Protein AF-M5UDX9-F1 (afdb_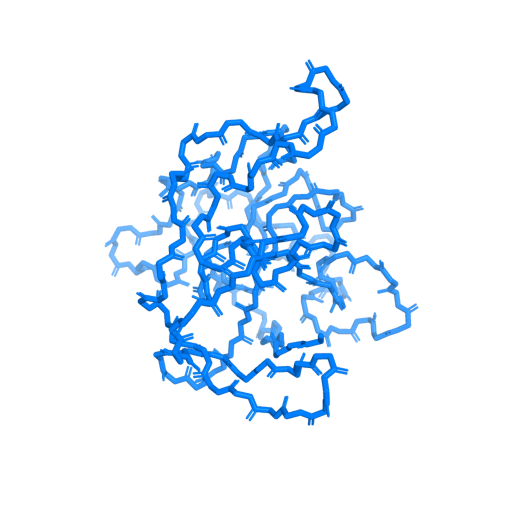monomer_lite)

Foldseek 3Di:
DWAQDWDDLFQFQQWWAFADPPQLWAVCRCVPQADPVGNRGGDPPTDTACNPDNVCLIACRPCVDPACSHHRAALQQFESHGWYANHSRGRHHHHHYDPDPFFIWDQAPVRDIDTGGNPPQQADSRDTDDDVVNPFQDDDRGGPSNNSRDPGNPDDDPDDD

InterPro domains:
  IPR011453 Domain of unknown function DUF1559 [PF07596] (8-122)
  IPR027558 Prepilin-type processing-associated H-X9-DG C-terminal domain [TIGR04294] (96-117)

pLDDT: mean 89.4, std 8.7, range [60.78, 98.12]

Sequence (161 aa):
MGEIATYLGDRDIRTSAANRANSHIAVVNCDNDPDPARPQFWEASVPVDVASTRSAEGRGYQWAVANMMQTGFVTVKPPNSLTCAGNARQAGVYGASSYHQGGAHVLMGDGAVKFITDSIEAGNQQAPNVRTSSGPGVKSPYGLWGALGTRAAREVISEEF

Structure (mmCIF, N/CA/C/O backbone):
data_AF-M5UDX9-F1
#
_entry.id   AF-M5UDX9-F1
#
loop_
_atom_site.group_PDB
_atom_site.id
_atom_site.type_symbol
_atom_site.label_atom_id
_atom_site.label_alt_id
_atom_site.label_comp_id
_atom_site.label_asym_id
_atom_site.label_entity_id
_atom_site.label_seq_id
_atom_site.pdbx_PDB_ins_code
_atom_site.Cartn_x
_atom_site.Cartn_y
_atom_site.Cartn_z
_atom_site.occupancy
_atom_site.B_iso_or_equiv
_atom_site.auth_seq_id
_atom_site.auth_comp_id
_atom_site.auth_asym_id
_atom_site.auth_atom_id
_atom_site.pdbx_PDB_model_num
ATOM 1 N N . MET A 1 1 ? -2.282 -6.874 11.315 1.00 90.12 1 MET A N 1
ATOM 2 C CA . MET A 1 1 ? -1.514 -7.776 10.417 1.00 90.12 1 MET A CA 1
ATOM 3 C C . MET A 1 1 ? -2.347 -7.951 9.159 1.00 90.12 1 MET A C 1
ATOM 5 O O . MET A 1 1 ? -3.555 -7.802 9.248 1.00 90.12 1 MET A O 1
ATOM 9 N N . GLY A 1 2 ? -1.748 -8.183 8.000 1.00 94.19 2 GLY A N 1
ATOM 10 C CA . GLY A 1 2 ? -2.490 -8.268 6.744 1.00 94.19 2 GLY A CA 1
ATOM 11 C C . GLY A 1 2 ? -1.652 -8.920 5.663 1.00 94.19 2 GLY A C 1
ATOM 12 O O . GLY A 1 2 ? -0.437 -9.051 5.827 1.00 94.19 2 GLY A O 1
ATOM 13 N N . GLU A 1 3 ? -2.313 -9.357 4.598 1.00 96.94 3 GLU A N 1
ATOM 14 C CA . GLU A 1 3 ? -1.643 -9.980 3.464 1.00 96.94 3 GLU A CA 1
ATOM 15 C C . GLU A 1 3 ? -0.670 -9.012 2.781 1.00 96.94 3 GLU A C 1
ATOM 17 O O . GLU A 1 3 ? -0.913 -7.806 2.647 1.00 96.94 3 GLU A O 1
ATOM 22 N N . ILE A 1 4 ? 0.456 -9.583 2.360 1.00 95.75 4 ILE A N 1
ATOM 23 C CA . ILE A 1 4 ? 1.484 -8.937 1.558 1.00 95.75 4 ILE A CA 1
ATOM 24 C C . ILE A 1 4 ? 1.808 -9.904 0.423 1.00 95.75 4 ILE A C 1
ATOM 26 O O . ILE A 1 4 ? 2.353 -10.983 0.656 1.00 95.75 4 ILE A O 1
ATOM 30 N N . ALA A 1 5 ? 1.471 -9.521 -0.805 1.00 95.88 5 ALA A N 1
ATOM 31 C CA . ALA A 1 5 ? 1.818 -10.283 -1.993 1.00 95.88 5 ALA A CA 1
ATOM 32 C C . ALA A 1 5 ? 3.345 -10.346 -2.158 1.00 95.88 5 ALA A C 1
ATOM 34 O O . ALA A 1 5 ? 4.046 -9.339 -2.023 1.00 95.88 5 ALA A O 1
ATOM 35 N N . THR A 1 6 ? 3.858 -11.540 -2.442 1.00 94.31 6 THR A N 1
ATOM 36 C CA . THR A 1 6 ? 5.286 -11.775 -2.659 1.00 94.31 6 THR A CA 1
ATOM 37 C C . THR A 1 6 ? 5.690 -11.330 -4.056 1.00 94.31 6 THR A C 1
ATOM 39 O O . THR A 1 6 ? 5.029 -11.672 -5.026 1.00 94.31 6 THR A O 1
ATOM 42 N N . TYR A 1 7 ? 6.798 -10.607 -4.166 1.00 93.19 7 TYR A N 1
ATOM 43 C CA . TYR A 1 7 ? 7.370 -10.200 -5.443 1.00 93.19 7 TYR A CA 1
ATOM 44 C C . TYR A 1 7 ? 7.721 -11.403 -6.331 1.00 93.19 7 TYR A C 1
ATOM 46 O O . TYR A 1 7 ? 8.308 -12.368 -5.853 1.00 93.19 7 TYR A O 1
ATOM 54 N N . LEU A 1 8 ? 7.398 -11.334 -7.628 1.00 93.00 8 LEU A N 1
ATOM 55 C CA . LEU A 1 8 ? 7.631 -12.429 -8.585 1.00 93.00 8 LEU A CA 1
ATOM 56 C C . LEU A 1 8 ? 8.764 -12.147 -9.582 1.00 93.00 8 LEU A C 1
ATOM 58 O O . LEU A 1 8 ? 8.934 -12.883 -10.552 1.00 93.00 8 LEU A O 1
ATOM 62 N N . GLY A 1 9 ? 9.549 -11.087 -9.368 1.00 90.50 9 GLY A N 1
ATOM 63 C CA . GLY A 1 9 ? 10.563 -10.659 -10.339 1.00 90.50 9 GLY A CA 1
ATOM 64 C C . GLY A 1 9 ? 9.996 -9.849 -11.509 1.00 90.50 9 GLY A C 1
ATOM 65 O O . GLY A 1 9 ? 10.686 -9.662 -12.509 1.00 90.50 9 GLY A O 1
ATOM 66 N N . ASP A 1 10 ? 8.750 -9.392 -11.402 1.00 91.25 10 ASP A N 1
ATOM 67 C CA . ASP A 1 10 ? 8.078 -8.561 -12.395 1.00 91.25 10 ASP A CA 1
ATOM 68 C C . ASP A 1 10 ? 8.133 -7.071 -12.012 1.00 91.25 10 ASP A C 1
ATOM 70 O O . ASP A 1 10 ? 9.015 -6.623 -11.291 1.00 91.25 10 ASP A O 1
ATOM 74 N N . ARG A 1 11 ? 7.249 -6.242 -12.559 1.00 92.94 11 ARG A N 1
ATOM 75 C CA . ARG A 1 11 ? 7.159 -4.816 -12.206 1.00 92.94 11 ARG A CA 1
ATOM 76 C C . ARG A 1 11 ? 5.802 -4.494 -11.597 1.00 92.94 11 ARG A C 1
ATOM 78 O O . ARG A 1 11 ? 5.300 -3.399 -11.818 1.00 92.94 11 ARG A O 1
ATOM 85 N N . ASP A 1 12 ? 5.184 -5.457 -10.908 1.00 94.94 12 ASP A N 1
ATOM 86 C CA . ASP A 1 12 ? 3.865 -5.274 -10.300 1.00 94.94 12 ASP A CA 1
ATOM 87 C C . ASP A 1 12 ? 3.923 -4.139 -9.267 1.00 94.94 12 ASP A C 1
ATOM 89 O O . ASP A 1 12 ? 4.796 -4.114 -8.386 1.00 94.94 12 ASP A O 1
ATOM 93 N N . ILE A 1 13 ? 2.997 -3.186 -9.387 1.00 95.00 13 ILE A N 1
ATOM 94 C CA . ILE A 1 13 ? 2.946 -1.973 -8.563 1.00 95.00 13 ILE A CA 1
ATOM 95 C C . ILE A 1 13 ? 2.781 -2.264 -7.066 1.00 95.00 13 ILE A C 1
ATOM 97 O O . ILE A 1 13 ? 3.140 -1.436 -6.231 1.00 95.00 13 ILE A O 1
ATOM 101 N N . ARG A 1 14 ? 2.261 -3.439 -6.705 1.00 94.81 14 ARG A N 1
ATOM 102 C CA . ARG A 1 14 ? 1.961 -3.852 -5.324 1.00 94.81 14 ARG A CA 1
ATOM 103 C C . ARG A 1 14 ? 3.151 -4.495 -4.623 1.00 94.81 14 ARG A C 1
ATOM 105 O O . ARG A 1 14 ? 3.176 -4.565 -3.392 1.00 94.81 14 ARG A O 1
ATOM 112 N N . THR A 1 15 ? 4.100 -5.020 -5.397 1.00 93.12 15 THR A N 1
ATOM 113 C CA . THR A 1 15 ? 5.216 -5.841 -4.897 1.00 93.12 15 THR A CA 1
ATOM 114 C C . THR A 1 15 ? 6.590 -5.308 -5.280 1.00 93.12 15 THR A C 1
ATOM 116 O O . THR A 1 15 ? 7.600 -5.778 -4.757 1.00 93.12 15 THR A O 1
ATOM 119 N N . SER A 1 16 ? 6.639 -4.305 -6.156 1.00 90.88 16 SER A N 1
ATOM 120 C CA . SER A 1 16 ? 7.829 -3.523 -6.473 1.00 90.88 16 SER A CA 1
ATOM 121 C C . SER A 1 16 ? 7.558 -2.049 -6.180 1.00 90.88 16 SER A C 1
ATOM 123 O O . SER A 1 16 ? 6.505 -1.523 -6.528 1.00 90.88 16 SER A O 1
ATOM 125 N N . ALA A 1 17 ? 8.490 -1.382 -5.500 1.00 90.44 17 ALA A N 1
ATOM 126 C CA . ALA A 1 17 ? 8.354 0.031 -5.168 1.00 90.44 17 ALA A CA 1
ATOM 127 C C . ALA A 1 17 ? 8.957 0.897 -6.279 1.00 90.44 17 ALA A C 1
ATOM 129 O O . ALA A 1 17 ? 10.142 0.734 -6.604 1.00 90.44 17 ALA A O 1
ATOM 130 N N . ALA A 1 18 ? 8.178 1.840 -6.812 1.00 92.00 18 ALA A N 1
ATOM 131 C CA . ALA A 1 18 ? 8.729 2.927 -7.615 1.00 92.00 18 ALA A CA 1
ATOM 132 C C . ALA A 1 18 ? 9.644 3.795 -6.737 1.00 92.00 18 ALA A C 1
ATOM 134 O O . ALA A 1 18 ? 9.289 4.142 -5.606 1.00 92.00 18 ALA A O 1
ATOM 135 N N . ASN A 1 19 ? 10.836 4.105 -7.250 1.00 90.31 19 ASN A N 1
ATOM 136 C CA . ASN A 1 19 ? 11.868 4.855 -6.547 1.00 90.31 19 ASN A CA 1
ATOM 137 C C . ASN A 1 19 ? 11.707 6.359 -6.825 1.00 90.31 19 ASN A C 1
ATOM 139 O O . ASN A 1 19 ? 12.191 6.895 -7.826 1.00 90.31 19 ASN A O 1
ATOM 143 N N . ARG A 1 20 ? 10.999 7.036 -5.918 1.00 90.25 20 ARG A N 1
ATOM 144 C CA . ARG A 1 20 ? 10.769 8.484 -5.926 1.00 90.25 20 ARG A CA 1
ATOM 145 C C . ARG A 1 20 ? 11.192 9.080 -4.586 1.00 90.25 20 ARG A C 1
ATOM 147 O O . ARG A 1 20 ? 10.777 8.620 -3.518 1.00 90.25 20 ARG A O 1
ATOM 154 N N . ALA A 1 21 ? 12.003 10.136 -4.625 1.00 86.31 21 ALA A N 1
ATOM 155 C CA . ALA A 1 21 ? 12.399 10.862 -3.422 1.00 86.31 21 ALA A CA 1
ATOM 156 C C . ALA A 1 21 ? 11.169 11.432 -2.688 1.00 86.31 21 ALA A C 1
ATOM 158 O O . ALA A 1 21 ? 10.158 11.762 -3.301 1.00 86.31 21 ALA A O 1
ATOM 159 N N . ASN A 1 22 ? 11.260 11.571 -1.362 1.00 85.31 22 ASN A N 1
ATOM 160 C CA . ASN A 1 22 ? 10.214 12.162 -0.510 1.00 85.31 22 ASN A CA 1
ATOM 161 C C . ASN A 1 22 ? 8.850 11.435 -0.496 1.00 85.31 22 ASN A C 1
ATOM 163 O O . ASN A 1 22 ? 7.882 11.967 0.041 1.00 85.31 22 ASN A O 1
ATOM 167 N N . SER A 1 23 ? 8.768 10.196 -0.985 1.00 86.69 23 SER A N 1
ATOM 168 C CA . SER A 1 23 ? 7.519 9.407 -1.008 1.00 86.69 23 SER A CA 1
ATOM 169 C C . SER A 1 23 ? 6.979 9.010 0.372 1.00 86.69 23 SER A C 1
ATOM 171 O O . SER A 1 23 ? 5.837 8.591 0.504 1.00 86.69 23 SER A O 1
ATOM 173 N N . HIS A 1 24 ? 7.770 9.184 1.433 1.00 84.25 24 HIS A N 1
ATOM 174 C CA . HIS A 1 24 ? 7.310 9.061 2.821 1.00 84.25 24 HIS A CA 1
ATOM 175 C C . HIS A 1 24 ? 6.560 10.312 3.325 1.00 84.25 24 HIS A C 1
ATOM 177 O O . HIS A 1 24 ? 5.989 10.291 4.413 1.00 84.25 24 HIS A O 1
ATOM 183 N N . ILE A 1 25 ? 6.593 11.417 2.572 1.00 84.62 25 ILE A N 1
ATOM 184 C CA . ILE A 1 25 ? 5.907 12.679 2.886 1.00 84.62 25 ILE A CA 1
ATOM 185 C C . ILE A 1 25 ? 4.644 12.828 2.043 1.00 84.62 25 ILE A C 1
ATOM 187 O O . ILE A 1 25 ? 3.615 13.238 2.575 1.00 84.62 25 ILE A O 1
ATOM 191 N N . ALA A 1 26 ? 4.745 12.521 0.750 1.00 85.81 26 ALA A N 1
ATOM 192 C CA . ALA A 1 26 ? 3.680 12.700 -0.223 1.00 85.81 26 ALA A CA 1
ATOM 193 C C . ALA A 1 26 ? 3.227 11.342 -0.764 1.00 85.81 26 ALA A C 1
ATOM 195 O O . ALA A 1 26 ? 3.949 10.669 -1.499 1.00 85.81 26 ALA A O 1
ATOM 196 N N . VAL A 1 27 ? 2.007 10.961 -0.382 1.00 87.94 27 VAL A N 1
ATOM 197 C CA . VAL A 1 27 ? 1.418 9.642 -0.652 1.00 87.94 27 VAL A CA 1
ATOM 198 C C . VAL A 1 27 ? 1.225 9.382 -2.149 1.00 87.94 27 VAL A C 1
ATOM 200 O O . VAL A 1 27 ? 1.289 8.239 -2.594 1.00 87.94 27 VAL A O 1
ATOM 203 N N . VAL A 1 28 ? 1.014 10.448 -2.921 1.00 92.31 28 VAL A N 1
ATOM 204 C CA . VAL A 1 28 ? 0.654 10.406 -4.346 1.00 92.31 28 VAL A CA 1
ATOM 205 C C . VAL A 1 28 ? 1.848 10.492 -5.298 1.00 92.31 28 VAL A C 1
ATOM 207 O O . VAL A 1 28 ? 1.664 10.562 -6.509 1.00 92.31 28 VAL A O 1
ATOM 210 N N . ASN A 1 29 ? 3.082 10.517 -4.780 1.00 91.88 29 ASN A N 1
ATOM 211 C CA . ASN A 1 29 ? 4.283 10.785 -5.583 1.00 91.88 29 ASN A CA 1
ATOM 212 C C . ASN A 1 29 ? 4.471 9.843 -6.782 1.00 91.88 29 ASN A C 1
ATOM 214 O O . ASN A 1 29 ? 5.106 10.242 -7.753 1.00 91.88 29 ASN A O 1
ATOM 218 N N . CYS A 1 30 ? 3.943 8.621 -6.706 1.00 93.88 30 CYS A N 1
ATOM 219 C CA . CYS A 1 30 ? 4.048 7.621 -7.765 1.00 93.88 30 CYS A CA 1
ATOM 220 C C . CYS A 1 30 ? 2.719 7.374 -8.502 1.00 93.88 30 CYS A C 1
ATOM 222 O O . CYS A 1 30 ? 2.634 6.431 -9.279 1.00 93.88 30 CYS A O 1
ATOM 224 N N . ASP A 1 31 ? 1.667 8.171 -8.276 1.00 94.88 31 ASP A N 1
ATOM 225 C CA . ASP A 1 31 ? 0.323 7.874 -8.809 1.00 94.88 31 ASP A CA 1
ATOM 226 C C . ASP A 1 31 ? 0.239 7.967 -10.344 1.00 94.88 31 ASP A C 1
ATOM 228 O O . ASP A 1 31 ? -0.635 7.350 -10.945 1.00 94.88 31 ASP A O 1
ATOM 232 N N . ASN A 1 32 ? 1.179 8.674 -10.979 1.00 95.12 32 ASN A N 1
ATOM 233 C CA . ASN A 1 32 ? 1.261 8.825 -12.437 1.00 95.12 32 ASN A CA 1
ATOM 234 C C . ASN A 1 32 ? 2.327 7.927 -13.096 1.00 95.12 32 ASN A C 1
ATOM 236 O O . ASN A 1 32 ? 2.561 8.048 -14.293 1.00 95.12 32 ASN A O 1
ATOM 240 N N . ASP A 1 33 ? 2.993 7.071 -12.320 1.00 95.50 33 ASP A N 1
ATOM 241 C CA . ASP A 1 33 ? 4.069 6.187 -12.784 1.00 95.50 33 ASP A CA 1
ATOM 242 C C . ASP A 1 33 ? 3.625 4.795 -13.312 1.00 95.50 33 ASP A C 1
ATOM 244 O O . ASP A 1 33 ? 4.441 4.129 -13.966 1.00 95.50 33 ASP A O 1
ATOM 248 N N . PRO A 1 34 ? 2.407 4.271 -13.040 1.00 97.19 34 PRO A N 1
ATOM 249 C CA . PRO A 1 34 ? 1.965 3.021 -13.657 1.00 97.19 34 PRO A CA 1
ATOM 250 C C . PRO A 1 34 ? 1.891 3.123 -15.185 1.00 97.19 34 PRO A C 1
ATOM 252 O O . PRO A 1 34 ? 1.531 4.161 -15.735 1.00 97.19 34 PRO A O 1
ATOM 255 N N . ASP A 1 35 ? 2.182 2.019 -15.870 1.00 97.31 35 ASP A N 1
ATOM 256 C CA . ASP A 1 35 ? 2.067 1.920 -17.324 1.00 97.31 35 ASP A CA 1
ATOM 257 C C . ASP A 1 35 ? 0.594 2.115 -17.747 1.00 97.31 35 ASP A C 1
ATOM 259 O O . ASP A 1 35 ? -0.260 1.312 -17.352 1.00 97.31 35 ASP A O 1
ATOM 263 N N . PRO A 1 36 ? 0.261 3.122 -18.578 1.00 96.19 36 PRO A N 1
ATOM 264 C CA . PRO A 1 36 ? -1.118 3.362 -19.003 1.00 96.19 36 PRO A CA 1
ATOM 265 C C . PRO A 1 36 ? -1.751 2.187 -19.762 1.00 96.19 36 PRO A C 1
ATOM 267 O O . PRO A 1 36 ? -2.964 1.995 -19.700 1.00 96.19 36 PRO A O 1
ATOM 270 N N . ALA A 1 37 ? -0.948 1.394 -20.479 1.00 97.44 37 ALA A N 1
ATOM 271 C CA . ALA A 1 37 ? -1.408 0.202 -21.187 1.00 97.44 37 ALA A CA 1
ATOM 272 C C . ALA A 1 37 ? -1.479 -1.029 -20.270 1.00 97.44 37 ALA A C 1
ATOM 274 O O . ALA A 1 37 ? -2.190 -1.991 -20.570 1.00 97.44 37 ALA A O 1
ATOM 275 N N . ARG A 1 38 ? -0.745 -1.015 -19.151 1.00 96.75 38 ARG A N 1
ATOM 276 C CA . ARG A 1 38 ? -0.693 -2.098 -18.163 1.00 96.75 38 ARG A CA 1
ATOM 277 C C . ARG A 1 38 ? -0.732 -1.548 -16.728 1.00 96.75 38 ARG A C 1
ATOM 279 O O . ARG A 1 38 ? 0.261 -1.677 -16.018 1.00 96.75 38 ARG A O 1
ATOM 286 N N . PRO A 1 39 ? -1.879 -1.042 -16.238 1.00 95.62 39 PRO A N 1
ATOM 287 C CA . PRO A 1 39 ? -1.942 -0.285 -14.979 1.00 95.62 39 PRO A CA 1
ATOM 288 C C . PRO A 1 39 ? -1.520 -1.042 -13.712 1.00 95.62 39 PRO A C 1
ATOM 290 O O . PRO A 1 39 ? -1.280 -0.427 -12.681 1.00 95.62 39 PRO A O 1
ATOM 293 N N . GLN A 1 40 ? -1.424 -2.374 -13.765 1.00 95.25 40 GLN A N 1
ATOM 294 C CA . GLN A 1 40 ? -0.897 -3.193 -12.667 1.00 95.25 40 GLN A CA 1
ATOM 295 C C . GLN A 1 40 ? 0.637 -3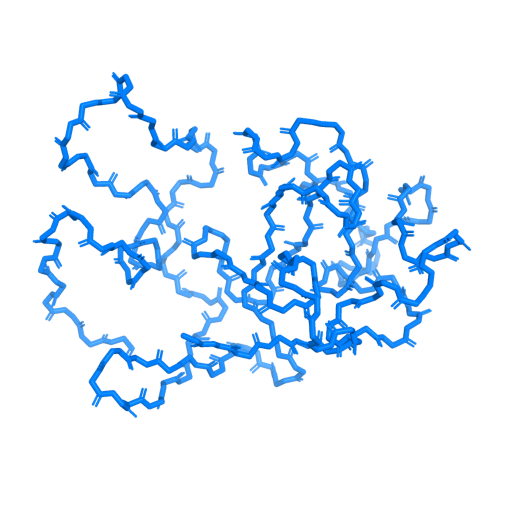.245 -12.621 1.00 95.25 40 GLN A C 1
ATOM 297 O O . GLN A 1 40 ? 1.195 -3.827 -11.696 1.00 95.25 40 GLN A O 1
ATOM 302 N N . PHE A 1 41 ? 1.329 -2.653 -13.596 1.00 96.56 41 PHE A N 1
ATOM 303 C CA . PHE A 1 41 ? 2.782 -2.684 -13.715 1.00 96.56 41 PHE A CA 1
ATOM 304 C C . PHE A 1 41 ? 3.353 -1.273 -13.869 1.00 96.56 41 PHE A C 1
ATOM 306 O O . PHE A 1 41 ? 2.731 -0.401 -14.468 1.00 96.56 41 PHE A O 1
ATOM 313 N N . TRP A 1 42 ? 4.561 -1.049 -13.356 1.00 95.44 42 TRP A N 1
ATOM 314 C CA . TRP A 1 42 ? 5.286 0.204 -13.575 1.00 95.44 42 TRP A CA 1
ATOM 315 C C . TRP A 1 42 ? 5.737 0.353 -15.024 1.00 95.44 42 TRP A C 1
ATOM 317 O O . TRP A 1 42 ? 6.283 -0.599 -15.597 1.00 95.44 42 TRP A O 1
ATOM 327 N N . GLU A 1 43 ? 5.638 1.573 -15.560 1.00 95.88 43 GLU A N 1
ATOM 328 C CA . GLU A 1 43 ? 6.228 1.922 -16.853 1.00 95.88 43 GLU A CA 1
ATOM 329 C C . GLU A 1 43 ? 7.724 1.563 -16.867 1.00 95.88 43 GLU A C 1
ATOM 331 O O . GLU A 1 43 ? 8.414 1.666 -15.849 1.00 95.88 43 GLU A O 1
ATOM 336 N N . ALA A 1 44 ? 8.256 1.121 -18.009 1.00 91.94 44 ALA A N 1
ATOM 337 C CA . ALA A 1 44 ? 9.639 0.650 -18.114 1.00 91.94 44 ALA A CA 1
ATOM 338 C C . ALA A 1 44 ? 10.682 1.712 -17.711 1.00 91.94 44 ALA A C 1
ATOM 340 O O . ALA A 1 44 ? 11.740 1.361 -17.188 1.00 91.94 44 ALA A O 1
ATOM 341 N N . SER A 1 45 ? 10.372 2.994 -17.931 1.00 91.94 45 SER A N 1
ATOM 342 C CA . SER A 1 45 ? 11.241 4.133 -17.618 1.00 91.94 45 SER A CA 1
ATOM 343 C C . SER A 1 45 ? 11.324 4.451 -16.118 1.00 91.94 45 SER A C 1
ATOM 345 O O . SER A 1 45 ? 12.292 5.070 -15.671 1.00 91.94 45 SER A O 1
ATOM 347 N N . VAL A 1 46 ? 10.346 4.007 -15.322 1.00 91.88 46 VAL A N 1
ATOM 348 C CA . VAL A 1 46 ? 10.284 4.280 -13.882 1.00 91.88 46 VAL A CA 1
ATOM 349 C C . VAL A 1 46 ? 11.345 3.448 -13.156 1.00 91.88 46 VAL A C 1
ATOM 351 O O . VAL A 1 46 ? 11.377 2.222 -13.291 1.00 91.88 46 VAL A O 1
ATOM 354 N N . PRO A 1 47 ? 12.232 4.049 -12.353 1.00 90.00 47 PRO A N 1
ATOM 355 C CA . PRO A 1 47 ? 13.174 3.270 -11.565 1.00 90.00 47 PRO A CA 1
ATOM 356 C C . PRO A 1 47 ? 12.426 2.454 -10.502 1.00 90.00 47 PRO A C 1
ATOM 358 O O . PRO A 1 47 ? 11.682 3.014 -9.700 1.00 90.00 47 PRO A O 1
ATOM 361 N N . VAL A 1 48 ? 12.635 1.137 -10.477 1.00 89.06 48 VAL A N 1
ATOM 362 C CA . VAL A 1 48 ? 12.095 0.242 -9.440 1.00 89.06 48 VAL A CA 1
ATOM 363 C C . VAL A 1 48 ? 13.249 -0.483 -8.766 1.00 89.06 48 VAL A C 1
ATOM 365 O O . VAL A 1 48 ? 14.126 -1.055 -9.415 1.00 89.06 48 VAL A O 1
ATOM 368 N N . ASP A 1 49 ? 13.277 -0.419 -7.443 1.00 73.75 49 ASP A N 1
ATOM 369 C CA . ASP A 1 49 ? 14.501 -0.683 -6.682 1.00 73.75 49 ASP A CA 1
ATOM 370 C C . ASP A 1 49 ? 14.869 -2.181 -6.622 1.00 73.75 49 ASP A C 1
ATOM 372 O O . ASP A 1 49 ? 16.032 -2.561 -6.488 1.00 73.75 49 ASP A O 1
ATOM 376 N N . VAL A 1 50 ? 13.869 -3.046 -6.799 1.00 73.44 50 VAL A N 1
ATOM 377 C CA . VAL A 1 50 ? 13.981 -4.511 -6.697 1.00 73.44 50 VAL A CA 1
ATOM 378 C C . VAL A 1 50 ? 14.302 -5.207 -8.028 1.00 73.44 50 VAL A C 1
ATOM 380 O O . VAL A 1 50 ? 14.459 -6.425 -8.053 1.00 73.44 50 VAL A O 1
ATOM 383 N N . ALA A 1 51 ? 14.439 -4.463 -9.134 1.00 64.12 51 ALA A N 1
ATOM 384 C CA . ALA A 1 51 ? 14.701 -5.044 -10.458 1.00 64.12 51 ALA A CA 1
ATOM 385 C C . ALA A 1 51 ? 16.188 -5.121 -10.848 1.00 64.12 51 ALA A C 1
ATOM 387 O O . ALA A 1 51 ? 16.513 -5.783 -11.829 1.00 64.12 51 ALA A O 1
ATOM 388 N N . SER A 1 52 ? 17.101 -4.462 -10.124 1.00 64.56 52 SER A N 1
ATOM 389 C CA . SER A 1 52 ? 18.517 -4.401 -10.532 1.00 64.56 52 SER A CA 1
ATOM 390 C C . SER A 1 52 ? 19.499 -4.721 -9.406 1.00 64.56 52 SER A C 1
ATOM 392 O O . SER A 1 52 ? 20.170 -5.746 -9.450 1.00 64.56 52 SER A O 1
ATOM 394 N N . THR A 1 53 ? 19.590 -3.872 -8.383 1.00 64.56 53 THR A N 1
ATOM 395 C CA . THR A 1 53 ? 20.642 -3.972 -7.351 1.00 64.56 53 THR A CA 1
ATOM 396 C C . THR A 1 53 ? 20.173 -4.623 -6.052 1.00 64.56 53 THR A C 1
ATOM 398 O O . THR A 1 53 ? 21.001 -5.013 -5.231 1.00 64.56 53 THR A O 1
ATOM 401 N N . ARG A 1 54 ? 18.856 -4.763 -5.862 1.00 75.62 54 ARG A N 1
ATOM 402 C CA . ARG A 1 54 ? 18.243 -5.268 -4.625 1.00 75.62 54 ARG A CA 1
ATOM 403 C C . ARG A 1 54 ? 17.196 -6.346 -4.883 1.00 75.62 54 ARG A C 1
ATOM 405 O O . ARG A 1 54 ? 16.162 -6.393 -4.225 1.00 75.62 54 ARG A O 1
ATOM 412 N N . SER A 1 55 ? 17.465 -7.233 -5.836 1.00 78.38 55 SER A N 1
ATOM 413 C CA . SER A 1 55 ? 16.554 -8.326 -6.206 1.00 78.38 55 SER A CA 1
ATOM 414 C C . SER A 1 55 ? 16.205 -9.259 -5.040 1.00 78.38 55 SER A C 1
ATOM 416 O O . SER A 1 55 ? 15.106 -9.801 -5.003 1.00 78.38 55 SER A O 1
ATOM 418 N N . ALA A 1 56 ? 17.088 -9.396 -4.045 1.00 83.19 56 ALA A N 1
ATOM 419 C CA . ALA A 1 56 ? 16.828 -10.160 -2.821 1.00 83.19 56 ALA A CA 1
ATOM 420 C C . ALA A 1 56 ? 15.985 -9.405 -1.769 1.00 83.19 56 ALA A C 1
ATOM 422 O O . ALA A 1 56 ? 15.611 -9.987 -0.754 1.00 83.19 56 ALA A O 1
ATOM 423 N N . GLU A 1 57 ? 15.690 -8.123 -1.990 1.00 85.62 57 GLU A N 1
ATOM 424 C CA . GLU A 1 57 ? 14.923 -7.249 -1.085 1.00 85.62 57 GLU A CA 1
ATOM 425 C C . GLU A 1 57 ? 13.490 -7.021 -1.591 1.00 85.62 57 GLU A C 1
ATOM 427 O O . GLU A 1 57 ? 12.808 -6.088 -1.167 1.00 85.62 57 GLU A O 1
ATOM 432 N N . GLY A 1 58 ? 13.039 -7.887 -2.505 1.00 87.12 58 GLY A N 1
ATOM 433 C CA . GLY A 1 58 ? 11.659 -7.956 -2.956 1.00 87.12 58 GLY A CA 1
ATOM 434 C C . GLY A 1 58 ? 10.673 -8.075 -1.797 1.00 87.12 58 GLY A C 1
ATOM 435 O O . GLY A 1 58 ? 10.972 -8.619 -0.725 1.00 87.12 58 GLY A O 1
ATOM 436 N N . ARG A 1 59 ? 9.464 -7.571 -2.029 1.00 91.38 59 ARG A N 1
ATOM 437 C CA . ARG A 1 59 ? 8.370 -7.674 -1.071 1.00 91.38 59 ARG A CA 1
ATOM 438 C C . ARG A 1 59 ? 8.076 -9.142 -0.757 1.00 91.38 59 ARG A C 1
ATOM 440 O O . ARG A 1 59 ? 8.021 -9.968 -1.664 1.00 91.38 59 ARG A O 1
ATOM 447 N N . GLY A 1 60 ? 7.938 -9.480 0.525 1.00 89.69 60 GLY A N 1
ATOM 448 C CA . GLY A 1 60 ? 7.688 -10.852 0.979 1.00 89.69 60 GLY A CA 1
ATOM 449 C C . GLY A 1 60 ? 8.894 -11.807 0.981 1.00 89.69 60 GLY A C 1
ATOM 450 O O . GLY A 1 60 ? 8.696 -12.986 1.254 1.00 89.69 60 GLY A O 1
ATOM 451 N N . TYR A 1 61 ? 10.126 -11.361 0.694 1.00 90.19 61 TYR A N 1
ATOM 452 C CA . TYR A 1 61 ? 11.306 -12.248 0.692 1.00 90.19 61 TYR A CA 1
ATOM 453 C C . TYR A 1 61 ? 11.965 -12.389 2.070 1.00 90.19 61 TYR A C 1
ATOM 455 O O . TYR A 1 61 ? 12.036 -13.477 2.643 1.00 90.19 61 TYR A O 1
ATOM 463 N N . GLN A 1 62 ? 12.501 -11.291 2.610 1.00 89.81 62 GLN A N 1
ATOM 464 C CA . GLN A 1 62 ? 13.342 -11.329 3.809 1.00 89.81 62 GLN A CA 1
ATOM 465 C C . GLN A 1 62 ? 12.476 -11.241 5.072 1.00 89.81 62 GLN A C 1
ATOM 467 O O . GLN A 1 62 ? 12.381 -10.189 5.697 1.00 89.81 62 GLN A O 1
ATOM 472 N N . TRP A 1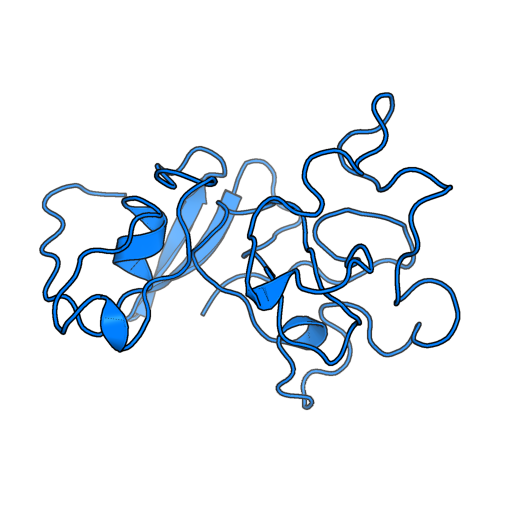 63 ? 11.848 -12.356 5.451 1.00 88.69 63 TRP A N 1
ATOM 473 C CA . TRP A 1 63 ? 10.892 -12.429 6.569 1.00 88.69 63 TRP A CA 1
ATOM 474 C C . TRP A 1 63 ? 11.442 -11.921 7.914 1.00 88.69 63 TRP A C 1
ATOM 476 O O . TRP A 1 63 ? 10.688 -11.409 8.735 1.00 88.69 63 TRP A O 1
ATOM 486 N N . ALA A 1 64 ? 12.752 -12.043 8.144 1.00 90.50 64 ALA A N 1
ATOM 487 C CA . ALA A 1 64 ? 13.406 -11.577 9.368 1.00 90.50 64 ALA A CA 1
ATOM 488 C C . ALA A 1 64 ? 13.786 -10.084 9.324 1.00 90.50 64 ALA A C 1
ATOM 490 O O . ALA A 1 64 ? 14.225 -9.524 10.328 1.00 90.50 64 ALA A O 1
ATOM 491 N N . VAL A 1 65 ? 13.644 -9.429 8.168 1.00 87.75 65 VAL A N 1
ATOM 492 C CA . VAL A 1 65 ? 13.958 -8.010 7.984 1.00 87.75 65 VAL A CA 1
ATOM 493 C C . VAL A 1 65 ? 12.681 -7.198 8.185 1.00 87.75 65 VAL A C 1
ATOM 495 O O . VAL A 1 65 ? 11.767 -7.214 7.362 1.00 87.75 65 VAL A O 1
ATOM 498 N N . ALA A 1 66 ? 12.638 -6.440 9.279 1.00 85.31 66 ALA A N 1
ATOM 499 C CA . ALA A 1 66 ? 11.495 -5.617 9.689 1.00 85.31 66 ALA A CA 1
ATOM 500 C C . ALA A 1 66 ? 11.347 -4.299 8.893 1.00 85.31 66 ALA A C 1
ATOM 502 O O . ALA A 1 66 ? 10.865 -3.293 9.412 1.00 85.31 66 ALA A O 1
ATOM 503 N N . ASN A 1 67 ? 11.788 -4.283 7.636 1.00 88.44 67 ASN A N 1
ATOM 504 C CA . ASN A 1 67 ? 11.571 -3.159 6.734 1.00 88.44 67 ASN A CA 1
ATOM 505 C C . ASN A 1 67 ? 10.165 -3.244 6.135 1.00 88.44 67 ASN A C 1
ATOM 507 O O . ASN A 1 67 ? 9.657 -4.329 5.843 1.00 88.44 67 ASN A O 1
ATOM 511 N N . MET A 1 68 ? 9.557 -2.082 5.892 1.00 90.12 68 MET A N 1
ATOM 512 C CA . MET A 1 68 ? 8.193 -2.017 5.366 1.00 90.12 68 MET A CA 1
ATOM 513 C C . MET A 1 68 ? 8.048 -2.709 4.010 1.00 90.12 68 MET A C 1
ATOM 515 O O . MET A 1 68 ? 7.052 -3.388 3.796 1.00 90.12 68 MET A O 1
ATOM 519 N N . MET A 1 69 ? 9.044 -2.592 3.127 1.00 90.25 69 MET A N 1
ATOM 520 C CA . MET A 1 69 ? 9.000 -3.246 1.819 1.00 90.25 69 MET A CA 1
ATOM 521 C C . MET A 1 69 ? 8.837 -4.762 1.947 1.00 90.25 69 MET A C 1
ATOM 523 O O . MET A 1 69 ? 8.028 -5.340 1.234 1.00 90.25 69 MET A O 1
ATOM 527 N N . GLN A 1 70 ? 9.555 -5.409 2.865 1.00 90.62 70 GLN A N 1
ATOM 528 C CA . GLN A 1 70 ? 9.579 -6.864 2.983 1.00 90.62 70 GLN A CA 1
ATOM 529 C C . GLN A 1 70 ? 8.421 -7.415 3.817 1.00 90.62 70 GLN A C 1
ATOM 531 O O . GLN A 1 70 ? 7.832 -8.417 3.418 1.00 90.62 70 GLN A O 1
ATOM 536 N N . THR A 1 71 ? 8.105 -6.794 4.958 1.00 91.94 71 THR A N 1
ATOM 537 C CA . THR A 1 71 ? 7.232 -7.402 5.984 1.00 91.94 71 THR A CA 1
ATOM 538 C C . THR A 1 71 ? 6.157 -6.469 6.539 1.00 91.94 71 THR A C 1
ATOM 540 O O . THR A 1 71 ? 5.395 -6.867 7.420 1.00 91.94 71 THR A O 1
ATOM 543 N N . GLY A 1 72 ? 6.061 -5.234 6.039 1.00 92.69 72 GLY A N 1
ATOM 544 C CA . GLY A 1 72 ? 5.151 -4.224 6.573 1.00 92.69 72 GLY A CA 1
ATOM 545 C C . GLY A 1 72 ? 4.185 -3.638 5.549 1.00 92.69 72 GLY A C 1
ATOM 546 O O . GLY A 1 72 ? 4.314 -3.797 4.336 1.00 92.69 72 GLY A O 1
ATOM 547 N N . PHE A 1 73 ? 3.200 -2.915 6.070 1.00 94.38 73 PHE A N 1
ATOM 548 C CA . PHE A 1 73 ? 2.318 -2.050 5.298 1.00 94.38 73 PHE A CA 1
ATOM 549 C C . PHE A 1 73 ? 1.735 -0.952 6.199 1.00 94.38 73 PHE A C 1
ATOM 551 O O . PHE A 1 73 ? 1.855 -1.010 7.424 1.00 94.38 73 PHE A O 1
ATOM 558 N N . VAL A 1 74 ? 1.106 0.044 5.584 1.00 93.88 74 VAL A N 1
ATOM 559 C CA . VAL A 1 74 ? 0.343 1.118 6.228 1.00 93.88 74 VAL A CA 1
ATOM 560 C C . VAL A 1 74 ? -1.060 1.192 5.641 1.00 93.88 74 VAL A C 1
ATOM 562 O O . VAL A 1 74 ? -1.283 0.873 4.474 1.00 93.88 74 VAL A O 1
ATOM 565 N N . THR A 1 75 ? -2.009 1.656 6.446 1.00 94.69 75 THR A N 1
ATOM 566 C CA . THR A 1 75 ? -3.414 1.824 6.062 1.00 94.69 75 THR A CA 1
ATOM 567 C C . THR A 1 75 ? -3.659 3.219 5.476 1.00 94.69 75 THR A C 1
ATOM 569 O O . THR A 1 75 ? -4.390 4.029 6.037 1.00 94.69 75 THR A O 1
ATOM 572 N N . VAL A 1 76 ? -2.948 3.547 4.394 1.00 94.56 76 VAL A N 1
ATOM 573 C CA . VAL A 1 76 ? -3.011 4.872 3.745 1.00 94.56 76 VAL A CA 1
ATOM 574 C C . VAL A 1 76 ? -3.727 4.770 2.404 1.00 94.56 76 VAL A C 1
ATOM 576 O O . VAL A 1 76 ? -4.803 5.331 2.225 1.00 94.56 76 VAL A O 1
ATOM 579 N N . LYS A 1 77 ? -3.149 4.009 1.472 1.00 95.88 77 LYS A N 1
ATOM 580 C CA . LYS A 1 77 ? -3.811 3.609 0.228 1.00 95.88 77 LYS A CA 1
ATOM 581 C C . LYS A 1 77 ? -4.610 2.318 0.468 1.00 95.88 77 LYS A C 1
ATOM 583 O O . LYS A 1 77 ? -4.166 1.517 1.303 1.00 95.88 77 LYS A O 1
ATOM 588 N N . PRO A 1 78 ? -5.746 2.102 -0.221 1.00 97.12 78 PRO A N 1
ATOM 589 C CA . PRO A 1 78 ? -6.543 0.885 -0.066 1.00 97.12 78 PRO A CA 1
ATOM 590 C C . PRO A 1 78 ? -5.740 -0.375 -0.446 1.00 97.12 78 PRO A C 1
ATOM 592 O O . PRO A 1 78 ? -4.655 -0.262 -1.037 1.00 97.12 78 PRO A O 1
ATOM 595 N N . PRO A 1 79 ? -6.233 -1.582 -0.111 1.00 97.75 79 PRO A N 1
ATOM 596 C CA . PRO A 1 79 ? -5.607 -2.831 -0.535 1.00 97.75 79 PRO A CA 1
ATOM 597 C C . PRO A 1 79 ? -5.304 -2.871 -2.039 1.00 97.75 79 PRO A C 1
ATOM 599 O O . PRO A 1 79 ? -5.937 -2.187 -2.840 1.00 97.75 79 PRO A O 1
ATOM 602 N N . ASN A 1 80 ? -4.265 -3.626 -2.405 1.00 97.31 80 ASN A N 1
ATOM 603 C CA . ASN A 1 80 ? -3.780 -3.790 -3.782 1.00 97.31 80 ASN A CA 1
ATOM 604 C C . ASN A 1 80 ? -3.384 -2.493 -4.508 1.00 97.31 80 ASN A C 1
ATOM 606 O O . ASN A 1 80 ? -3.172 -2.502 -5.721 1.00 97.31 80 ASN A O 1
ATOM 610 N N . SER A 1 81 ? -3.198 -1.400 -3.771 1.00 96.50 81 SER A N 1
ATOM 611 C CA . SER A 1 81 ? -2.644 -0.167 -4.318 1.00 96.50 81 SER A CA 1
ATOM 612 C C . SER A 1 81 ? -1.139 -0.251 -4.561 1.00 96.50 81 SER A C 1
ATOM 614 O O . SER A 1 81 ? -0.427 -1.099 -4.017 1.00 96.50 81 SER A O 1
ATOM 616 N N . LEU A 1 82 ? -0.654 0.701 -5.357 1.00 95.19 82 LEU A N 1
ATOM 617 C CA . LEU A 1 82 ? 0.759 0.862 -5.654 1.00 95.19 82 LEU A CA 1
ATOM 618 C C . LEU A 1 82 ? 1.628 1.098 -4.411 1.00 95.19 82 LEU A C 1
ATOM 620 O O . LEU A 1 82 ? 1.181 1.625 -3.389 1.00 95.19 82 LEU A O 1
ATOM 624 N N . THR A 1 83 ? 2.900 0.741 -4.543 1.00 93.88 83 THR A N 1
ATOM 625 C CA . THR A 1 83 ? 3.947 0.938 -3.545 1.00 93.88 83 THR A CA 1
ATOM 626 C C . THR A 1 83 ? 4.934 2.010 -4.007 1.00 93.88 83 THR A C 1
ATOM 628 O O . THR A 1 83 ? 5.472 1.946 -5.108 1.00 93.88 83 THR A O 1
ATOM 631 N N . CYS A 1 84 ? 5.224 2.986 -3.151 1.00 92.88 84 CYS A N 1
ATOM 632 C CA . CYS A 1 84 ? 6.022 4.160 -3.506 1.00 92.88 84 CYS A CA 1
ATOM 633 C C . CYS A 1 84 ? 7.025 4.486 -2.397 1.00 92.88 84 CYS A C 1
ATOM 635 O O . CYS A 1 84 ? 6.635 4.716 -1.250 1.00 92.88 84 CYS A O 1
ATOM 637 N N . ALA A 1 85 ? 8.320 4.518 -2.708 1.00 91.31 85 ALA A N 1
ATOM 638 C CA . ALA A 1 85 ? 9.370 4.750 -1.716 1.00 91.31 85 ALA A CA 1
ATOM 639 C C . ALA A 1 85 ? 10.595 5.424 -2.336 1.00 91.31 85 ALA A C 1
ATOM 641 O O . ALA A 1 85 ? 10.745 5.451 -3.547 1.00 91.31 85 ALA A O 1
ATOM 642 N N . GLY A 1 86 ? 11.505 5.955 -1.518 1.00 84.88 86 GLY A N 1
ATOM 643 C CA . GLY A 1 86 ? 12.793 6.442 -2.036 1.00 84.88 86 GLY A CA 1
ATOM 644 C C . GLY A 1 86 ? 13.827 5.333 -2.276 1.00 84.88 86 GLY A C 1
ATOM 645 O O . GLY A 1 86 ? 14.829 5.567 -2.937 1.00 84.88 86 GLY A O 1
ATOM 646 N N . ASN A 1 87 ? 13.619 4.139 -1.708 1.00 83.50 87 ASN A N 1
ATOM 647 C CA . ASN A 1 87 ? 14.270 2.861 -2.033 1.00 83.50 87 ASN A CA 1
ATOM 648 C C . ASN A 1 87 ? 13.652 1.743 -1.165 1.00 83.50 87 ASN A C 1
ATOM 650 O O . ASN A 1 87 ? 12.925 2.036 -0.214 1.00 83.50 87 ASN A O 1
ATOM 654 N N . ALA A 1 88 ? 13.993 0.478 -1.425 1.00 79.25 88 ALA A N 1
ATOM 655 C CA . ALA A 1 88 ? 13.451 -0.709 -0.749 1.00 79.25 88 ALA A CA 1
ATOM 656 C C . ALA A 1 88 ? 13.721 -0.774 0.771 1.00 79.25 88 ALA A C 1
ATOM 658 O O . ALA A 1 88 ? 13.114 -1.576 1.474 1.00 79.25 88 ALA A O 1
ATOM 659 N N . ARG A 1 89 ? 14.625 0.057 1.307 1.00 84.50 89 ARG A N 1
ATOM 660 C CA . ARG A 1 89 ? 14.935 0.137 2.750 1.00 84.50 89 ARG A CA 1
ATOM 661 C C . ARG A 1 89 ? 14.405 1.409 3.406 1.00 84.50 89 ARG A C 1
ATOM 663 O O . ARG A 1 89 ? 14.619 1.615 4.596 1.00 84.50 89 ARG A O 1
ATOM 670 N N . GLN A 1 90 ? 13.773 2.295 2.643 1.00 86.00 90 GLN A N 1
ATOM 671 C CA . GLN A 1 90 ? 13.269 3.560 3.155 1.00 86.00 90 GLN A CA 1
ATOM 672 C C . GLN A 1 90 ? 11.788 3.483 3.502 1.00 86.00 90 GLN A C 1
ATOM 674 O O . GLN A 1 90 ? 11.028 2.670 2.970 1.00 86.00 90 GLN A O 1
ATOM 679 N N . ALA A 1 91 ? 11.383 4.403 4.376 1.00 88.44 91 ALA A N 1
ATOM 680 C CA . ALA A 1 91 ? 9.982 4.718 4.575 1.00 88.44 91 ALA A CA 1
ATOM 681 C C . ALA A 1 91 ? 9.332 5.123 3.242 1.00 88.44 91 ALA A C 1
ATOM 683 O O . ALA A 1 91 ? 9.963 5.706 2.353 1.00 88.44 91 ALA A O 1
ATOM 684 N N . GLY A 1 92 ? 8.049 4.821 3.130 1.00 91.19 92 GLY A N 1
ATOM 685 C CA . GLY A 1 92 ? 7.265 5.011 1.925 1.00 91.19 92 GLY A CA 1
ATOM 686 C C . GLY A 1 92 ? 5.839 4.537 2.149 1.00 91.19 92 GLY A C 1
ATOM 687 O O . GLY A 1 92 ? 5.457 4.173 3.265 1.00 91.19 92 GLY A O 1
ATOM 688 N N . VAL A 1 93 ? 5.065 4.533 1.076 1.00 93.00 93 VAL A N 1
ATOM 689 C CA . VAL A 1 93 ? 3.709 3.998 1.060 1.00 93.00 93 VAL A CA 1
ATOM 690 C C . VAL A 1 93 ? 3.786 2.554 0.603 1.00 93.00 93 VAL A C 1
ATOM 692 O O . VAL A 1 93 ? 4.110 2.280 -0.549 1.00 93.00 93 VAL A O 1
ATOM 695 N N . TYR A 1 94 ? 3.489 1.642 1.520 1.00 94.19 94 TYR A N 1
ATOM 696 C CA . TYR A 1 94 ? 3.422 0.206 1.276 1.00 94.19 94 TYR A CA 1
ATOM 697 C C . TYR A 1 94 ? 2.028 -0.247 1.704 1.00 94.19 94 TYR A C 1
ATOM 699 O O . TYR A 1 94 ? 1.705 -0.139 2.883 1.00 94.19 94 TYR A O 1
ATOM 707 N N . GLY A 1 95 ? 1.181 -0.681 0.772 1.00 94.69 95 GLY A N 1
ATOM 708 C CA . GLY A 1 95 ? -0.203 -1.083 1.064 1.00 94.69 95 GLY A CA 1
ATOM 709 C C . GLY A 1 95 ? -0.327 -2.552 1.474 1.00 94.69 95 GLY A C 1
ATOM 710 O O . GLY A 1 95 ? 0.596 -3.341 1.269 1.00 94.69 95 GLY A O 1
ATOM 711 N N . ALA A 1 96 ? -1.469 -2.947 2.038 1.00 97.06 96 ALA A N 1
ATOM 712 C CA . ALA A 1 96 ? -1.830 -4.367 2.065 1.00 97.06 96 ALA A CA 1
ATOM 713 C C . ALA A 1 96 ? -1.971 -4.867 0.617 1.00 97.06 96 ALA A C 1
ATOM 715 O O . ALA A 1 96 ? -2.420 -4.114 -0.251 1.00 97.06 96 ALA A O 1
ATOM 716 N N . SER A 1 97 ? -1.573 -6.103 0.326 1.00 97.19 97 SER A N 1
ATOM 717 C CA . SER A 1 97 ? -1.702 -6.649 -1.028 1.00 97.19 97 SER A CA 1
ATOM 718 C C . SER A 1 97 ? -1.918 -8.153 -1.034 1.00 97.19 97 SER A C 1
ATOM 720 O O . SER A 1 97 ? -1.420 -8.873 -0.175 1.00 97.19 97 SER A O 1
ATOM 722 N N . SER A 1 98 ? -2.641 -8.624 -2.044 1.00 96.81 98 SER A N 1
ATOM 723 C CA . SER A 1 98 ? -2.977 -10.028 -2.237 1.00 96.81 98 SER A CA 1
ATOM 724 C C . SER A 1 98 ? -2.944 -10.393 -3.714 1.00 96.81 98 SER A C 1
ATOM 726 O O . SER A 1 98 ? -3.144 -9.547 -4.582 1.00 96.81 98 SER A O 1
ATOM 728 N N . TYR A 1 99 ? -2.735 -11.670 -4.021 1.00 96.50 99 TYR A N 1
ATOM 729 C CA . TYR A 1 99 ? -3.031 -12.187 -5.361 1.00 96.50 99 TYR A CA 1
ATOM 730 C C . TYR A 1 99 ? -4.514 -12.532 -5.540 1.00 96.50 99 TYR A C 1
ATOM 732 O O . TYR A 1 99 ? -4.948 -12.767 -6.667 1.00 96.50 99 TYR A O 1
ATOM 740 N N . HIS A 1 100 ? -5.304 -12.512 -4.463 1.00 96.06 100 HIS A N 1
ATOM 741 C CA . HIS A 1 100 ? -6.756 -12.565 -4.564 1.00 96.06 100 HIS A CA 1
ATOM 742 C C . HIS A 1 100 ? -7.291 -11.266 -5.170 1.00 96.06 100 HIS A C 1
ATOM 744 O O . HIS A 1 100 ? -6.842 -10.168 -4.842 1.00 96.06 100 HIS A O 1
ATOM 750 N N . GLN A 1 101 ? -8.255 -11.400 -6.076 1.00 94.81 101 GLN A N 1
ATOM 751 C CA . GLN A 1 101 ? -8.868 -10.256 -6.732 1.00 94.81 101 GLN A CA 1
ATOM 752 C C . GLN A 1 101 ? -9.762 -9.485 -5.755 1.00 94.81 101 GLN A C 1
ATOM 754 O O . GLN A 1 101 ? -10.563 -10.080 -5.037 1.00 94.81 101 GLN A O 1
ATOM 759 N N . GLY A 1 102 ? -9.682 -8.157 -5.808 1.00 96.19 102 GLY A N 1
ATOM 760 C CA . GLY A 1 102 ? -10.666 -7.271 -5.194 1.00 96.19 102 GLY A CA 1
ATOM 761 C C . GLY A 1 102 ? -10.440 -6.974 -3.718 1.00 96.19 102 GLY A C 1
ATOM 762 O O . GLY A 1 102 ? -11.291 -6.308 -3.132 1.00 96.19 102 GLY A O 1
ATOM 763 N N . GLY A 1 103 ? -9.349 -7.443 -3.110 1.00 97.50 103 GLY A N 1
ATOM 764 C CA . GLY A 1 103 ? -9.045 -7.146 -1.714 1.00 97.50 103 GLY A CA 1
ATOM 765 C C . GLY A 1 103 ? -7.847 -7.898 -1.148 1.00 97.50 103 GLY A C 1
ATOM 766 O O . GLY A 1 103 ? -7.069 -8.522 -1.871 1.00 97.50 103 GLY A O 1
ATOM 767 N N . ALA A 1 104 ? -7.715 -7.833 0.173 1.00 98.12 104 ALA A N 1
ATOM 768 C CA . ALA A 1 104 ? -6.716 -8.556 0.951 1.00 98.12 104 ALA A CA 1
ATOM 769 C C . ALA A 1 104 ? -7.289 -8.982 2.308 1.00 98.12 104 ALA A C 1
ATOM 771 O O . ALA A 1 104 ? -8.094 -8.262 2.905 1.00 98.12 104 ALA A O 1
ATOM 772 N N . HIS A 1 105 ? -6.841 -10.122 2.835 1.00 97.94 105 HIS A N 1
ATOM 773 C CA . HIS A 1 105 ? -7.186 -10.501 4.205 1.00 97.94 105 HIS A CA 1
ATOM 774 C C . HIS A 1 105 ? -6.397 -9.674 5.226 1.00 97.94 105 HIS A C 1
ATOM 776 O O . HIS A 1 105 ? -5.178 -9.504 5.131 1.00 97.94 105 HIS A O 1
ATOM 782 N N . VAL A 1 106 ? -7.099 -9.180 6.241 1.00 97.38 106 VAL A N 1
ATOM 783 C CA . VAL A 1 106 ? -6.551 -8.372 7.331 1.00 97.38 106 VAL A CA 1
ATOM 784 C C . VAL A 1 106 ? -6.976 -8.983 8.660 1.00 97.38 106 VAL A C 1
ATOM 786 O O . VAL A 1 106 ? -8.152 -9.258 8.889 1.00 97.38 106 VAL A O 1
ATOM 789 N N . LEU A 1 107 ? -5.998 -9.202 9.539 1.00 95.38 107 LEU A N 1
ATOM 790 C CA . LEU A 1 107 ? -6.220 -9.615 10.920 1.00 95.38 107 LEU A CA 1
ATOM 791 C C . LEU A 1 107 ? -6.516 -8.383 11.773 1.00 95.38 107 LEU A C 1
ATOM 793 O O . LEU A 1 107 ? -5.670 -7.484 11.904 1.00 95.38 107 LEU A O 1
ATOM 797 N N . MET A 1 108 ? -7.691 -8.408 12.384 1.00 91.88 108 MET A N 1
ATOM 798 C CA . MET A 1 108 ? -8.198 -7.412 13.312 1.00 91.88 108 MET A CA 1
ATOM 799 C C . MET A 1 108 ? -7.642 -7.640 14.725 1.00 91.88 108 MET A C 1
ATOM 801 O O . MET A 1 108 ? -7.140 -8.714 15.060 1.00 91.88 108 MET A O 1
ATOM 805 N N . GLY A 1 109 ? -7.709 -6.610 15.574 1.00 87.75 109 GLY A N 1
ATOM 806 C CA . GLY A 1 109 ? -7.158 -6.664 16.935 1.00 87.75 109 GLY A CA 1
ATOM 807 C C . GLY A 1 109 ? -7.856 -7.657 17.874 1.00 87.75 109 GLY A C 1
ATOM 808 O O . GLY A 1 109 ? -7.264 -8.057 18.871 1.00 87.75 109 GLY A O 1
ATOM 809 N N . ASP A 1 110 ? -9.081 -8.065 17.547 1.00 91.31 110 ASP A N 1
ATOM 810 C CA . ASP A 1 110 ? -9.887 -9.060 18.266 1.00 91.31 110 ASP A CA 1
ATOM 811 C C . ASP A 1 110 ? -9.658 -10.505 17.777 1.00 91.31 110 ASP A C 1
ATOM 813 O O . ASP A 1 110 ? -10.266 -11.438 18.297 1.00 91.31 110 ASP A O 1
ATOM 817 N N . GLY A 1 111 ? -8.770 -10.705 16.797 1.00 92.88 111 GLY A N 1
ATOM 818 C CA . GLY A 1 111 ? -8.465 -12.012 16.216 1.00 92.88 111 GLY A CA 1
ATOM 819 C C . GLY A 1 111 ? -9.309 -12.382 14.993 1.00 92.88 111 GLY A C 1
ATOM 820 O O . GLY A 1 111 ? -9.022 -13.401 14.365 1.00 92.88 111 GLY A O 1
ATOM 821 N N . ALA A 1 112 ? -10.303 -11.575 14.610 1.00 94.19 112 ALA A N 1
ATOM 822 C CA . ALA A 1 112 ? 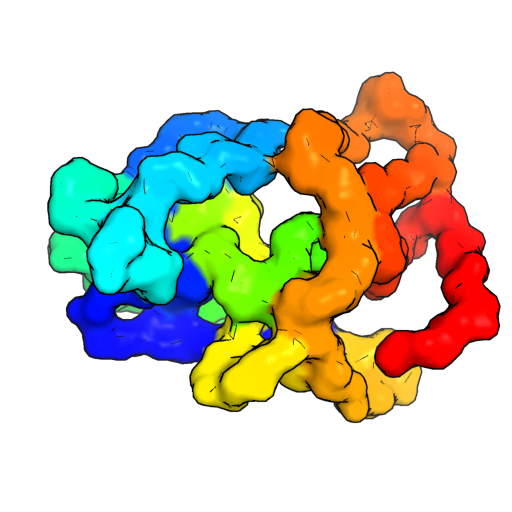-11.062 -11.810 13.387 1.00 94.19 112 ALA A CA 1
ATOM 823 C C . ALA A 1 112 ? -10.195 -11.571 12.140 1.00 94.19 112 ALA A C 1
ATOM 825 O O . ALA A 1 112 ? -9.400 -10.632 12.088 1.00 94.19 112 ALA A O 1
ATOM 826 N N . VAL A 1 113 ? -10.375 -12.396 11.107 1.00 96.12 113 VAL A N 1
ATOM 827 C CA . VAL A 1 113 ? -9.794 -12.164 9.778 1.00 96.12 113 VAL A CA 1
ATOM 828 C C . VAL A 1 113 ? -10.899 -11.681 8.855 1.00 96.12 113 VAL A C 1
ATOM 830 O O . VAL A 1 113 ? -11.901 -12.371 8.674 1.00 96.12 113 VAL A O 1
ATOM 833 N N . LYS A 1 114 ? -10.713 -10.498 8.275 1.00 96.00 114 LYS A N 1
ATOM 834 C CA . LYS A 1 114 ? -11.670 -9.879 7.357 1.00 96.00 114 LYS A CA 1
ATOM 835 C C . LYS A 1 114 ? -11.063 -9.716 5.975 1.00 96.00 114 LYS A C 1
ATOM 837 O O . LYS A 1 114 ? -9.888 -9.372 5.856 1.00 96.00 114 LYS A O 1
ATOM 842 N N . PHE A 1 115 ? -11.863 -9.947 4.940 1.00 97.50 115 PHE A N 1
ATOM 843 C CA . PHE A 1 115 ? -11.480 -9.632 3.569 1.00 97.50 115 PHE A CA 1
ATOM 844 C C . PHE A 1 115 ? -11.819 -8.169 3.283 1.00 97.50 115 PHE A C 1
ATOM 846 O O . PHE A 1 115 ? -12.983 -7.823 3.102 1.00 97.50 115 PHE A O 1
ATOM 853 N N . ILE A 1 116 ? -10.803 -7.308 3.285 1.00 97.75 116 ILE A N 1
ATOM 854 C CA . ILE A 1 116 ? -10.968 -5.875 3.049 1.00 97.75 116 ILE A CA 1
ATOM 855 C C . ILE A 1 116 ? -10.839 -5.611 1.557 1.00 97.75 116 ILE A C 1
ATOM 857 O O . ILE A 1 116 ? -9.821 -5.952 0.953 1.00 97.75 116 ILE A O 1
ATOM 861 N N . THR A 1 117 ? -11.871 -5.009 0.972 1.00 97.81 117 THR A N 1
ATOM 862 C CA . THR A 1 117 ? -11.929 -4.783 -0.473 1.00 97.81 117 THR A CA 1
ATOM 863 C C . THR A 1 117 ? -11.046 -3.621 -0.925 1.00 97.81 117 THR A C 1
ATOM 865 O O . THR A 1 117 ? -10.800 -2.678 -0.172 1.00 97.81 117 THR A O 1
ATOM 868 N N . ASP A 1 118 ? -10.625 -3.647 -2.191 1.00 97.19 118 ASP A N 1
ATOM 869 C CA . ASP A 1 118 ? -9.882 -2.548 -2.833 1.00 97.19 118 ASP A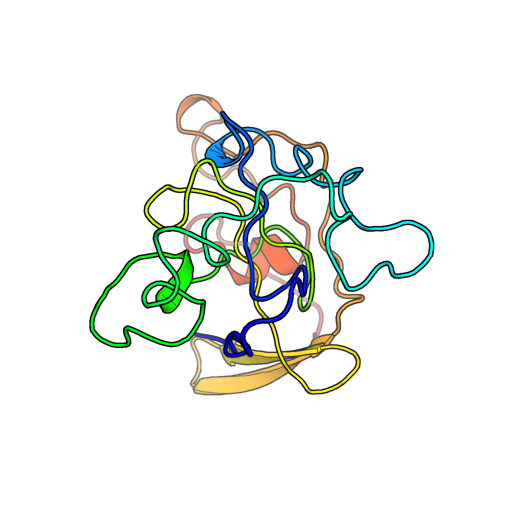 CA 1
ATOM 870 C C . ASP A 1 118 ? -10.710 -1.246 -2.883 1.00 97.19 118 ASP A C 1
ATOM 872 O O . ASP A 1 118 ? -10.163 -0.151 -2.994 1.00 97.19 118 ASP A O 1
ATOM 876 N N . SER A 1 119 ? -12.040 -1.364 -2.780 1.00 97.06 119 SER A N 1
ATOM 877 C CA . SER A 1 119 ? -13.002 -0.258 -2.757 1.00 97.06 119 SER A CA 1
ATOM 878 C C . SER A 1 119 ? -13.283 0.315 -1.365 1.00 97.06 119 SER A C 1
ATOM 880 O O . SER A 1 119 ? -14.187 1.141 -1.237 1.00 97.06 119 SER A O 1
ATOM 882 N N . ILE A 1 120 ? -12.568 -0.117 -0.319 1.00 97.38 120 ILE A N 1
ATOM 883 C CA . ILE A 1 120 ? -12.726 0.469 1.017 1.00 97.38 120 ILE A CA 1
ATOM 884 C C . ILE A 1 120 ? -12.525 1.990 0.971 1.00 97.38 120 ILE A C 1
ATOM 886 O O . ILE A 1 120 ? -11.637 2.501 0.286 1.00 97.38 120 ILE A O 1
ATOM 890 N N . GLU A 1 121 ? -13.350 2.720 1.720 1.00 96.12 121 GLU A N 1
ATOM 891 C CA . GLU A 1 121 ? -13.248 4.171 1.837 1.00 96.12 121 GLU A CA 1
ATOM 892 C C . GLU A 1 121 ? -11.883 4.545 2.448 1.00 96.12 121 GLU A C 1
ATOM 894 O O . GLU A 1 121 ? -11.588 4.245 3.607 1.00 96.12 121 GLU A O 1
ATOM 899 N N . ALA A 1 122 ? -11.020 5.141 1.621 1.00 95.62 122 ALA A N 1
ATOM 900 C CA . ALA A 1 122 ? -9.627 5.450 1.944 1.00 95.62 122 ALA A CA 1
ATOM 901 C C . ALA A 1 122 ? -9.346 6.964 1.988 1.00 95.62 122 ALA A C 1
ATOM 903 O O . ALA A 1 122 ? -8.199 7.401 1.881 1.00 95.62 122 ALA A O 1
ATOM 904 N N . GLY A 1 123 ? -10.382 7.785 2.136 1.00 94.81 123 GLY A N 1
ATOM 905 C CA . GLY A 1 123 ? -10.290 9.216 2.376 1.00 94.81 123 GLY A CA 1
ATOM 906 C C . GLY A 1 123 ? -9.558 10.009 1.300 1.00 94.81 123 GLY A C 1
ATOM 907 O O . GLY A 1 123 ? -9.515 9.664 0.117 1.00 94.81 123 GLY A O 1
ATOM 908 N N . ASN A 1 124 ? -8.974 11.125 1.728 1.00 94.81 124 ASN A N 1
ATOM 909 C CA . ASN A 1 124 ? -8.283 12.049 0.846 1.00 94.81 124 ASN A CA 1
ATOM 910 C C . ASN A 1 124 ? -6.819 11.634 0.650 1.00 94.81 124 ASN A C 1
ATOM 912 O O . ASN A 1 124 ? -5.950 11.950 1.462 1.00 94.81 124 ASN A O 1
ATOM 916 N N . GLN A 1 125 ? -6.531 11.005 -0.487 1.00 93.81 125 GLN A N 1
ATOM 917 C CA . GLN A 1 125 ? -5.175 10.591 -0.864 1.00 93.81 125 GLN A CA 1
ATOM 918 C C . GLN A 1 125 ? -4.206 11.764 -1.094 1.00 93.81 125 GLN A C 1
ATOM 920 O O . GLN A 1 125 ? -2.995 11.570 -1.031 1.00 93.81 125 GLN A O 1
ATOM 925 N N . GLN A 1 126 ? -4.718 12.983 -1.300 1.00 93.06 126 GLN A N 1
ATOM 926 C CA . GLN A 1 126 ? -3.916 14.207 -1.429 1.00 93.06 126 GLN A CA 1
ATOM 927 C C . GLN A 1 126 ? -3.596 14.860 -0.076 1.00 93.06 126 GLN A C 1
ATOM 929 O O . GLN A 1 126 ? -2.871 15.855 -0.021 1.00 93.06 126 GLN A O 1
ATOM 934 N N . ALA A 1 127 ? -4.144 14.345 1.029 1.00 91.25 127 ALA A N 1
ATOM 935 C CA . ALA A 1 127 ? -3.892 14.910 2.343 1.00 91.25 127 ALA A CA 1
ATOM 936 C C . ALA A 1 127 ? -2.452 14.626 2.812 1.00 91.25 127 ALA A C 1
ATOM 938 O O . ALA A 1 127 ? -1.940 13.514 2.627 1.00 91.25 127 ALA A O 1
ATOM 939 N N . PRO A 1 128 ? -1.797 15.597 3.475 1.00 87.31 128 PRO A N 1
ATOM 940 C CA . PRO A 1 128 ? -0.516 15.346 4.115 1.00 87.31 128 PRO A CA 1
ATOM 941 C C . PRO A 1 128 ? -0.681 14.369 5.284 1.00 87.31 128 PRO A C 1
ATOM 943 O O . PRO A 1 128 ? -1.717 14.341 5.951 1.00 87.31 128 PRO A O 1
ATOM 946 N N . ASN A 1 129 ? 0.385 13.624 5.585 1.00 86.88 129 ASN A N 1
ATOM 947 C CA . ASN A 1 129 ? 0.435 12.783 6.779 1.00 86.88 129 ASN A CA 1
ATOM 948 C C . ASN A 1 129 ? 0.165 13.615 8.044 1.00 86.88 129 ASN A C 1
ATOM 950 O O . ASN A 1 129 ? 0.710 14.714 8.197 1.00 86.88 129 ASN A O 1
ATOM 954 N N . VAL A 1 130 ? -0.601 13.052 8.983 1.00 88.06 130 VAL A N 1
ATOM 955 C CA . VAL A 1 130 ? -0.783 13.628 10.323 1.00 88.06 130 VAL A CA 1
ATOM 956 C C . VAL A 1 130 ? 0.558 13.613 11.060 1.00 88.06 130 VAL A C 1
ATOM 958 O O . VAL A 1 130 ? 1.271 12.608 11.063 1.00 88.06 130 VAL A O 1
ATOM 961 N N . ARG A 1 131 ? 0.929 14.745 11.663 1.00 86.56 131 ARG A N 1
ATOM 962 C CA . ARG A 1 131 ? 2.218 14.948 12.344 1.00 86.56 131 ARG A CA 1
ATOM 963 C C . ARG A 1 131 ? 1.998 15.510 13.739 1.00 86.56 131 ARG A C 1
ATOM 965 O O . ARG A 1 131 ? 0.904 15.939 14.086 1.00 86.56 131 ARG A O 1
ATOM 972 N N . THR A 1 132 ? 3.064 15.583 14.529 1.00 85.38 132 THR A N 1
ATOM 973 C CA . THR A 1 132 ? 3.032 16.200 15.864 1.00 85.38 132 THR A CA 1
ATOM 974 C C . THR A 1 132 ? 2.479 17.630 15.844 1.00 85.38 132 THR A C 1
ATOM 976 O O . THR A 1 132 ? 1.740 18.006 16.748 1.00 85.38 132 THR A O 1
ATOM 979 N N . SER A 1 133 ? 2.756 18.403 14.788 1.00 89.06 133 SER A N 1
ATOM 980 C CA . SER A 1 133 ? 2.235 19.765 14.600 1.00 89.06 133 SER A CA 1
ATOM 981 C C . SER A 1 133 ? 0.738 19.837 14.278 1.00 89.06 133 SER A C 1
ATOM 983 O O . SER A 1 133 ? 0.166 20.917 14.363 1.00 89.06 133 SER A O 1
ATOM 985 N N . SER A 1 134 ? 0.094 18.725 13.906 1.00 88.56 134 SER A N 1
ATOM 986 C CA . SER A 1 134 ? -1.358 18.662 13.688 1.00 88.56 134 SER A CA 1
ATOM 987 C C . SER A 1 134 ? -2.140 18.726 15.007 1.00 88.56 134 SER A C 1
ATOM 989 O O . SER A 1 134 ? -3.308 19.099 15.005 1.00 88.56 134 SER A O 1
ATOM 991 N N . GLY A 1 135 ? -1.493 18.397 16.129 1.00 86.50 135 GLY A N 1
ATOM 992 C CA . GLY A 1 135 ? -2.125 18.266 17.438 1.00 86.50 135 GLY A CA 1
ATOM 993 C C . GLY A 1 135 ? -2.599 16.833 17.733 1.00 86.50 135 GLY A C 1
ATOM 994 O O . GLY A 1 135 ? -2.802 16.031 16.818 1.00 86.50 135 GLY A O 1
ATOM 995 N N . PRO A 1 136 ? -2.735 16.465 19.019 1.00 83.62 136 PRO A N 1
ATOM 996 C CA . PRO A 1 136 ? -3.182 15.134 19.421 1.00 83.62 136 PRO A CA 1
ATOM 997 C C . PRO A 1 136 ? -4.665 14.905 19.089 1.00 83.62 136 PRO A C 1
ATOM 999 O O . PRO A 1 136 ? -5.478 15.820 19.181 1.00 83.62 136 PRO A O 1
ATOM 1002 N N . GLY A 1 137 ? -5.028 13.663 18.752 1.00 83.12 137 GLY A N 1
ATOM 1003 C CA . GLY A 1 137 ? -6.422 13.265 18.505 1.00 83.12 137 GLY A CA 1
ATOM 1004 C C . GLY A 1 137 ? -6.993 13.691 17.149 1.00 83.12 137 GLY A C 1
ATOM 1005 O O . GLY A 1 137 ? -8.188 13.521 16.917 1.00 83.12 137 GLY A O 1
ATOM 1006 N N . VAL A 1 138 ? -6.165 14.230 16.250 1.00 87.00 138 VAL A N 1
ATOM 1007 C CA . VAL A 1 138 ? -6.577 14.498 14.868 1.00 87.00 138 VAL A CA 1
ATOM 1008 C C . VAL A 1 138 ? -6.916 13.185 14.170 1.00 87.00 138 VAL A C 1
ATOM 1010 O O . VAL A 1 138 ? -6.145 12.226 14.229 1.00 87.00 138 VAL A O 1
ATOM 1013 N N . LYS A 1 139 ? -8.078 13.172 13.514 1.00 86.69 139 LYS A N 1
ATOM 1014 C CA . LYS A 1 139 ? -8.568 12.026 12.751 1.00 86.69 139 LYS A CA 1
ATOM 1015 C C . LYS A 1 139 ? -7.675 11.725 11.556 1.00 86.69 139 LYS A C 1
ATOM 1017 O O . LYS A 1 139 ? -7.104 12.641 10.956 1.00 86.69 139 LYS A O 1
ATOM 1022 N N . SER A 1 140 ? -7.592 10.451 11.187 1.00 89.75 140 SER A N 1
ATOM 1023 C CA . SER A 1 140 ? -6.884 10.066 9.966 1.00 89.75 140 SER A CA 1
ATOM 1024 C C . SER A 1 140 ? -7.578 10.668 8.734 1.00 89.75 140 SER A C 1
ATOM 1026 O O . SER A 1 140 ? -8.798 10.551 8.611 1.00 89.75 140 SER A O 1
ATOM 1028 N N . PRO A 1 141 ? -6.848 11.296 7.792 1.00 92.69 141 PRO A N 1
ATOM 1029 C CA . PRO A 1 141 ? -7.440 11.781 6.550 1.00 92.69 141 PRO A CA 1
ATOM 1030 C C . PRO A 1 141 ? -7.689 10.655 5.537 1.00 92.69 141 PRO A C 1
ATOM 1032 O O . PRO A 1 141 ? -8.301 10.908 4.503 1.00 92.69 141 PRO A O 1
ATOM 1035 N N . TYR A 1 142 ? -7.220 9.434 5.819 1.00 93.94 142 TYR A N 1
ATOM 1036 C CA . TYR A 1 142 ? -7.291 8.274 4.923 1.00 93.94 142 TYR A CA 1
ATOM 1037 C C . TYR A 1 142 ? -8.540 7.418 5.152 1.00 93.94 142 TYR A C 1
ATOM 1039 O O . TYR A 1 142 ? -8.524 6.207 4.933 1.00 93.94 142 TYR A O 1
ATOM 1047 N N . GLY A 1 143 ? -9.618 8.058 5.606 1.00 93.25 143 GLY A N 1
ATOM 1048 C CA . GLY A 1 143 ? -10.942 7.457 5.654 1.00 93.25 143 GLY A CA 1
ATOM 1049 C C . GLY A 1 143 ? -11.086 6.330 6.669 1.00 93.25 143 GLY A C 1
ATOM 1050 O O . GLY A 1 143 ? -10.290 6.208 7.606 1.00 93.25 143 GLY A O 1
ATOM 1051 N N . LEU A 1 144 ? -12.095 5.488 6.458 1.00 93.56 144 LEU A N 1
ATOM 1052 C CA . LEU A 1 144 ? -12.338 4.273 7.230 1.00 93.56 144 LEU A CA 1
ATOM 1053 C C . LEU A 1 144 ? -11.097 3.378 7.261 1.00 93.56 144 LEU A C 1
ATOM 1055 O O . LEU A 1 144 ? -10.708 2.897 8.324 1.00 93.56 144 LEU A O 1
ATOM 1059 N N . TRP A 1 145 ? -10.430 3.191 6.121 1.00 95.00 145 TRP A N 1
ATOM 1060 C CA . TRP A 1 145 ? -9.214 2.384 6.062 1.00 95.00 145 TRP A CA 1
ATOM 1061 C C . TRP A 1 145 ? -8.116 2.926 6.984 1.00 95.00 145 TRP A C 1
ATOM 1063 O O . TRP A 1 145 ? -7.540 2.188 7.784 1.00 95.00 145 TRP A O 1
ATOM 1073 N N . GLY A 1 146 ? -7.881 4.237 6.933 1.00 93.31 146 GLY A N 1
ATOM 1074 C CA . GLY A 1 146 ? -6.974 4.939 7.833 1.00 93.31 146 GLY A CA 1
ATOM 1075 C C . GLY A 1 146 ? -7.373 4.832 9.300 1.00 93.31 146 GLY A C 1
ATOM 1076 O O . GLY A 1 146 ? -6.502 4.666 10.160 1.00 93.31 146 GLY A O 1
ATOM 1077 N N . ALA A 1 147 ? -8.670 4.901 9.587 1.00 91.31 147 ALA A N 1
ATOM 1078 C CA . ALA A 1 147 ? -9.202 4.780 10.935 1.00 91.31 147 ALA A CA 1
ATOM 1079 C C . ALA A 1 147 ? -8.935 3.393 11.536 1.00 91.31 147 ALA A C 1
ATOM 1081 O O . ALA A 1 147 ? -8.467 3.288 12.670 1.00 91.31 147 ALA A O 1
ATOM 1082 N N . LEU A 1 148 ? -9.101 2.324 10.748 1.00 91.31 148 LEU A N 1
ATOM 1083 C CA . LEU A 1 148 ? -8.836 0.944 11.180 1.00 91.31 148 LEU A CA 1
ATOM 1084 C C . LEU A 1 148 ? -7.372 0.697 11.582 1.00 91.31 148 LEU A C 1
ATOM 1086 O O . LEU A 1 148 ? -7.099 -0.159 12.424 1.00 91.31 148 LEU A O 1
ATOM 1090 N N . GLY A 1 149 ? -6.423 1.443 11.013 1.00 89.06 149 GLY A N 1
ATOM 1091 C CA . GLY A 1 149 ? -5.014 1.391 11.419 1.00 89.06 149 GLY A CA 1
ATOM 1092 C C . GLY A 1 149 ? -4.645 2.331 12.570 1.00 89.06 149 GLY A C 1
ATOM 1093 O O . GLY A 1 149 ? -3.538 2.242 13.114 1.00 89.06 149 GLY A O 1
ATOM 1094 N N . THR A 1 150 ? -5.537 3.243 12.962 1.00 81.44 150 THR A N 1
ATOM 1095 C CA . THR A 1 150 ? -5.231 4.295 13.931 1.00 81.44 150 THR A CA 1
ATOM 1096 C C . THR A 1 150 ? -5.388 3.794 15.364 1.00 81.44 150 THR A C 1
ATOM 1098 O O . THR A 1 150 ? -6.472 3.490 15.845 1.00 81.44 150 THR A O 1
ATOM 1101 N N . ARG A 1 151 ? -4.282 3.780 16.116 1.00 68.81 151 ARG A N 1
ATOM 1102 C CA . ARG A 1 151 ? -4.277 3.363 17.533 1.00 68.81 151 ARG A CA 1
ATOM 1103 C C . ARG A 1 151 ? -4.657 4.478 18.516 1.00 68.81 151 ARG A C 1
ATOM 1105 O O . ARG A 1 151 ? -4.924 4.191 19.678 1.00 68.81 151 ARG A O 1
ATOM 1112 N N . ALA A 1 152 ? -4.611 5.742 18.087 1.00 60.78 152 ALA A N 1
ATOM 1113 C CA . ALA A 1 152 ? -4.544 6.897 18.990 1.00 60.78 152 ALA A CA 1
ATOM 1114 C C . ALA A 1 152 ? -5.789 7.806 19.003 1.00 60.78 152 ALA A C 1
ATOM 1116 O O . ALA A 1 152 ? -5.888 8.664 19.877 1.00 60.78 152 ALA A O 1
ATOM 1117 N N . ALA A 1 153 ? -6.730 7.648 18.068 1.00 63.62 153 ALA A N 1
ATOM 1118 C CA . ALA A 1 153 ? -7.763 8.662 17.826 1.00 63.62 153 ALA A CA 1
ATOM 1119 C C . ALA A 1 153 ? -9.126 8.384 18.489 1.00 63.62 153 ALA A C 1
ATOM 1121 O O . ALA A 1 153 ? -10.024 9.213 18.382 1.00 63.62 153 ALA A O 1
ATOM 1122 N N . ARG A 1 154 ? -9.290 7.258 19.211 1.00 67.25 154 ARG A N 1
ATOM 1123 C CA . ARG A 1 154 ? -10.588 6.819 19.781 1.00 67.25 154 ARG A CA 1
ATOM 1124 C C . ARG A 1 154 ? -11.729 6.857 18.750 1.00 67.25 154 ARG A C 1
ATOM 1126 O O . ARG A 1 154 ? -12.871 7.148 19.097 1.00 67.25 154 ARG A O 1
ATOM 1133 N N . GLU A 1 155 ? -11.410 6.615 17.483 1.00 68.06 155 GLU A N 1
ATOM 1134 C CA . GLU A 1 155 ? -12.396 6.606 16.409 1.00 68.06 155 GLU A CA 1
ATOM 1135 C C . GLU A 1 155 ? -13.334 5.418 16.636 1.00 68.06 155 GLU A C 1
ATOM 1137 O O . GLU A 1 155 ? -12.927 4.261 16.571 1.00 68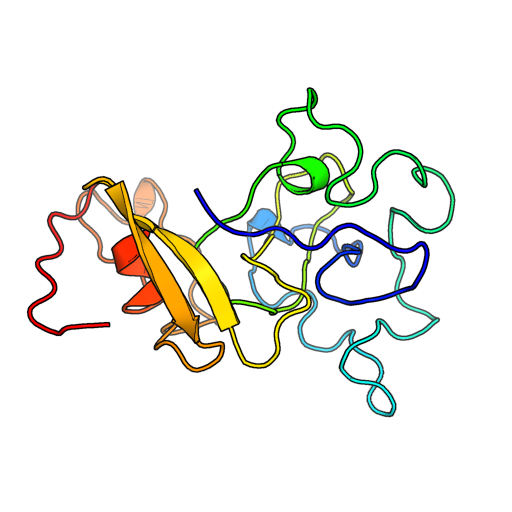.06 155 GLU A O 1
ATOM 1142 N N . VAL A 1 156 ? -14.586 5.718 16.988 1.00 67.94 156 VAL A N 1
ATOM 1143 C CA . VAL A 1 156 ? -15.649 4.718 17.080 1.00 67.94 156 VAL A CA 1
ATOM 1144 C C . VAL A 1 156 ? -16.254 4.594 15.690 1.00 67.94 156 VAL A C 1
ATOM 1146 O O . VAL A 1 156 ? -16.867 5.540 15.196 1.00 67.94 156 VAL A O 1
ATOM 1149 N N . ILE A 1 157 ? -16.050 3.442 15.061 1.00 69.25 157 ILE A N 1
ATOM 1150 C CA . ILE A 1 157 ? -16.648 3.099 13.772 1.00 69.25 157 ILE A CA 1
ATOM 1151 C C . ILE A 1 157 ? -17.953 2.360 14.077 1.00 69.25 157 ILE A C 1
ATOM 1153 O O . ILE A 1 157 ? -17.938 1.335 14.754 1.00 69.25 157 ILE A O 1
ATOM 1157 N N . SER A 1 158 ? -19.082 2.910 13.633 1.00 65.00 158 SER A N 1
ATOM 1158 C CA . SER A 1 158 ? -20.416 2.332 13.856 1.00 65.00 158 SER A CA 1
ATOM 1159 C C . SER A 1 158 ? -20.858 1.358 12.762 1.00 65.00 158 SER A C 1
ATOM 1161 O O . SER A 1 158 ? -21.901 0.728 12.902 1.00 65.00 158 SER A O 1
ATOM 1163 N N . GLU A 1 159 ? -20.102 1.266 11.670 1.00 66.75 159 GLU A N 1
ATOM 1164 C CA . GLU A 1 159 ? -20.442 0.480 10.484 1.00 66.75 159 GLU A CA 1
ATOM 1165 C C . GLU A 1 159 ? -19.656 -0.834 10.456 1.00 66.75 159 GLU A C 1
ATOM 1167 O O . GLU A 1 159 ? -18.478 -0.877 10.822 1.00 66.75 159 GLU A O 1
ATOM 1172 N N . GLU A 1 160 ? -20.306 -1.914 10.016 1.00 65.62 160 GLU A N 1
ATOM 1173 C CA . GLU A 1 160 ? -19.595 -3.134 9.637 1.00 65.62 160 GLU A CA 1
ATOM 1174 C C . GLU A 1 160 ? -18.871 -2.925 8.301 1.00 65.62 160 GLU A C 1
ATOM 1176 O O . GLU A 1 160 ? -19.370 -2.253 7.400 1.00 65.62 160 GLU A O 1
ATOM 1181 N N . PHE A 1 161 ? -17.681 -3.512 8.203 1.00 66.81 161 PHE A N 1
ATOM 1182 C CA . PHE A 1 161 ? -16.742 -3.414 7.087 1.00 66.81 161 PHE A CA 1
ATOM 1183 C C . PHE A 1 161 ? -16.124 -4.776 6.788 1.00 66.81 161 PHE A C 1
ATOM 1185 O O . PHE A 1 161 ? -16.011 -5.590 7.745 1.00 66.81 161 PHE A O 1
#

Radius of gyration: 15.38 Å; chains: 1; bounding box: 41×32×41 Å

Organism: NCBI:txid1263870

Secondary structure (DSSP, 8-state):
-B--PPP-SS-BTTTSEEE-TTTTT-TTTTTT-EETTEEEEE-TTS-BTTTTT-GGG-TTT-TT---HHHH---SSSPTT--EEESSTTS-EE-----SSTTEEEEE-TTS-EEEEETTS----TTSPPP-GGG-TTPPPSSHHHHHHH-SSS-----S--